Protein AF-A0A7J8KGP2-F1 (afdb_monomer_lite)

Secondary structure (DSSP, 8-state):
------------TTGGGS----PPP--S--TT------TTTHHHHHHHHHHTT-S-B--STTT-PBP--S-PPTTSPPPHHHHHHHHHHHHH-S-EEEES--S-STTGGGHHHHHHHTT--EEEEESS--TTGGGSSEEEES-HHHHHHHHTSPPTT---

InterPro domains:
  IPR003000 Sirtuin family [PF02146] (55-107)
  IPR026590 Sirtuin family, catalytic core domain [PS50305] (1-158)
  IPR026591 Sirtuin, catalytic core small domain superfamily [G3DSA:3.30.1600.10] (47-77)
  IPR029035 DHS-like NAD/FAD-binding domain superfamily [SSF52467] (45-153)
  IPR050134 NAD-dependent sirtuin protein deacylases [PTHR11085] (54-153)

Radius of gyration: 22.45 Å; chains: 1; bounding box: 63×39×51 Å

Foldseek 3Di:
DDPPPPPPPPPPPLCVVVDPDPDPDPDPDPPDDDDPDDPVVVVVVVVVVVVVVPFDADPPPPGRHTDDPPDADPPRDDDVVSVVVLVVVLVVDQEAEAEADLLPDPPVSCSQLVSLVVVRAYAYEYCDDHPCNVSHPHYHHDHCVPRVCVVPPDDPPDDD

Sequence (160 aa):
MAGMGIRRRIRGDLFGQIGFGTAPAWSSSDPLGRPSGTARQGRAWVKAWVKDNILNRCEEAGCGGLLRPHVVWFGENLDPAILELVDRELALCDLCLVVGTSSVVYPAAMFAPQVSAKGVPVAEFNMETTPATSIFRFHFHGPCGITLPEALAPHETETV

Structure (mmCIF, N/CA/C/O backbone):
data_AF-A0A7J8KGP2-F1
#
_entry.id   AF-A0A7J8KGP2-F1
#
loop_
_atom_site.group_PDB
_atom_site.id
_atom_site.type_symbol
_atom_site.label_atom_id
_atom_site.label_alt_id
_atom_site.label_comp_id
_atom_site.label_asym_id
_atom_site.label_entity_id
_atom_site.label_seq_id
_atom_site.pdbx_PDB_ins_code
_atom_site.Cartn_x
_atom_site.Cartn_y
_atom_site.Cartn_z
_atom_site.occupancy
_atom_site.B_iso_or_equiv
_atom_site.auth_seq_id
_atom_site.auth_comp_id
_atom_site.auth_asym_id
_atom_site.auth_atom_id
_atom_site.pdbx_PDB_model_num
ATOM 1 N N . MET A 1 1 ? -27.717 -6.017 18.439 1.00 31.16 1 MET A N 1
ATOM 2 C CA . MET A 1 1 ? -26.520 -5.288 17.977 1.00 31.16 1 MET A CA 1
ATOM 3 C C . MET A 1 1 ? -25.625 -6.292 17.275 1.00 31.16 1 MET A C 1
ATOM 5 O O . MET A 1 1 ? -25.221 -7.253 17.912 1.00 31.16 1 MET A O 1
ATOM 9 N N . ALA A 1 2 ? -25.447 -6.168 15.960 1.00 26.98 2 ALA A N 1
ATOM 10 C CA . ALA A 1 2 ? -24.660 -7.120 15.182 1.00 26.98 2 ALA A CA 1
ATOM 11 C C . ALA A 1 2 ? -23.168 -6.857 15.427 1.00 26.98 2 ALA A C 1
ATOM 13 O O . ALA A 1 2 ? -22.681 -5.767 15.138 1.00 26.98 2 ALA A O 1
ATOM 14 N N . GLY A 1 3 ? -22.468 -7.835 16.004 1.00 26.39 3 GLY A N 1
ATOM 15 C CA . GLY A 1 3 ? -21.018 -7.792 16.151 1.00 26.39 3 GLY A CA 1
ATOM 16 C C . GLY A 1 3 ? -20.369 -7.851 14.774 1.00 26.39 3 GLY A C 1
ATOM 17 O O . GLY A 1 3 ? -20.435 -8.878 14.099 1.00 26.39 3 GLY A O 1
ATOM 18 N N . MET A 1 4 ? -19.767 -6.741 14.349 1.00 29.19 4 MET A N 1
ATOM 19 C CA . MET A 1 4 ? -18.917 -6.684 13.165 1.00 29.19 4 MET A CA 1
ATOM 20 C C . MET A 1 4 ? -17.602 -7.394 13.513 1.00 29.19 4 MET A C 1
ATOM 22 O O . MET A 1 4 ? -16.637 -6.770 13.940 1.00 29.19 4 MET A O 1
ATOM 26 N N . GLY A 1 5 ? -17.600 -8.725 13.436 1.00 26.97 5 GLY A N 1
ATOM 27 C CA . GLY A 1 5 ? -16.395 -9.522 13.627 1.00 26.97 5 GLY A CA 1
ATOM 28 C C . GLY A 1 5 ? -15.416 -9.223 12.499 1.00 26.97 5 GLY A C 1
ATOM 29 O O . GLY A 1 5 ? -15.651 -9.632 11.363 1.00 26.97 5 GLY A O 1
ATOM 30 N N . ILE A 1 6 ? -14.338 -8.503 12.809 1.00 37.41 6 ILE A N 1
ATOM 31 C CA . ILE A 1 6 ? -13.203 -8.311 11.906 1.00 37.41 6 ILE A CA 1
ATOM 32 C C . ILE A 1 6 ? -12.622 -9.703 11.650 1.00 37.41 6 ILE A C 1
ATOM 34 O O . ILE A 1 6 ? -11.967 -10.288 12.515 1.00 37.41 6 ILE A O 1
ATOM 38 N N . ARG A 1 7 ? -12.899 -10.285 10.478 1.00 35.88 7 ARG A N 1
ATOM 39 C CA . ARG A 1 7 ? -12.254 -11.532 10.070 1.00 35.88 7 ARG A CA 1
ATOM 40 C C . ARG A 1 7 ? -10.810 -11.187 9.728 1.00 35.88 7 ARG A C 1
ATOM 42 O O . ARG A 1 7 ? -10.524 -10.752 8.624 1.00 35.88 7 ARG A O 1
ATOM 49 N N . ARG A 1 8 ? -9.892 -11.375 10.681 1.00 40.88 8 ARG A N 1
ATOM 50 C CA . ARG A 1 8 ? -8.449 -11.173 10.477 1.00 40.88 8 ARG A CA 1
ATOM 51 C C . ARG A 1 8 ? -7.930 -12.152 9.417 1.00 40.88 8 ARG A C 1
ATOM 53 O O . ARG A 1 8 ? -7.452 -13.235 9.742 1.00 40.88 8 ARG A O 1
ATOM 60 N N . ARG A 1 9 ? -8.022 -11.792 8.137 1.00 40.31 9 ARG A N 1
ATOM 61 C CA . ARG A 1 9 ? -7.320 -12.481 7.053 1.00 40.31 9 ARG A CA 1
ATOM 62 C C . ARG A 1 9 ? -6.214 -11.575 6.536 1.00 40.31 9 ARG A C 1
ATOM 64 O O . ARG A 1 9 ? -6.336 -10.959 5.488 1.00 40.31 9 ARG A O 1
ATOM 71 N N . ILE A 1 10 ? -5.122 -11.511 7.293 1.00 42.44 10 ILE A N 1
ATOM 72 C CA . ILE A 1 10 ? -3.883 -10.879 6.837 1.00 42.44 10 ILE A CA 1
ATOM 73 C C . ILE A 1 10 ? -3.271 -11.818 5.789 1.00 42.44 10 ILE A C 1
ATOM 75 O O . ILE A 1 10 ? -2.581 -12.774 6.137 1.00 42.44 10 ILE A O 1
ATOM 79 N N . ARG A 1 11 ? -3.575 -11.602 4.504 1.00 45.00 11 ARG A N 1
ATOM 80 C CA . ARG A 1 11 ? -2.827 -12.234 3.408 1.00 45.00 11 ARG A CA 1
ATOM 81 C C . ARG A 1 11 ? -1.503 -11.490 3.251 1.00 45.00 11 ARG A C 1
ATOM 83 O O . ARG A 1 11 ? -1.448 -10.430 2.636 1.00 45.00 11 ARG A O 1
ATOM 90 N N . GLY A 1 12 ? -0.451 -12.009 3.884 1.00 33.72 12 GLY A N 1
ATOM 91 C CA . GLY A 1 12 ? 0.919 -11.479 3.806 1.00 33.72 12 GLY A CA 1
ATOM 92 C C . GLY A 1 12 ? 1.644 -11.803 2.490 1.00 33.72 12 GLY A C 1
ATOM 93 O O . GLY A 1 12 ? 2.823 -11.498 2.335 1.00 33.72 12 GLY A O 1
ATOM 94 N N . ASP A 1 13 ? 0.952 -12.433 1.546 1.00 32.62 13 ASP A N 1
ATOM 95 C CA . ASP A 1 13 ? 1.514 -13.162 0.413 1.00 32.62 13 ASP A CA 1
ATOM 96 C C . ASP A 1 13 ? 1.975 -12.238 -0.734 1.00 32.62 13 ASP A C 1
ATOM 98 O O . ASP A 1 13 ? 2.726 -12.665 -1.607 1.00 32.62 13 ASP A O 1
ATOM 102 N N . LEU A 1 14 ? 1.567 -10.963 -0.731 1.00 37.56 14 LEU A N 1
ATOM 103 C CA . LEU A 1 14 ? 1.883 -10.003 -1.800 1.00 37.56 14 LEU A CA 1
ATOM 104 C C . LEU A 1 14 ? 3.175 -9.205 -1.577 1.00 37.56 14 LEU A C 1
ATOM 106 O O . LEU A 1 14 ? 3.771 -8.727 -2.539 1.00 37.56 14 LEU A O 1
ATOM 110 N N . PHE A 1 15 ? 3.654 -9.079 -0.336 1.00 31.80 15 PHE A N 1
ATOM 111 C CA . PHE A 1 15 ? 4.878 -8.314 -0.054 1.00 31.80 15 PHE A CA 1
ATOM 112 C C . PHE A 1 15 ? 6.168 -9.117 -0.273 1.00 31.80 15 PHE A C 1
ATOM 114 O O . PHE A 1 15 ? 7.238 -8.527 -0.395 1.00 31.80 15 PHE A O 1
ATOM 121 N N . GLY A 1 16 ? 6.080 -10.446 -0.411 1.00 27.64 16 GLY A N 1
ATOM 122 C CA . GLY A 1 16 ? 7.226 -11.313 -0.711 1.00 27.64 16 GLY A CA 1
ATOM 123 C C . GLY A 1 16 ? 7.777 -11.189 -2.139 1.00 27.64 16 GLY A C 1
ATOM 124 O O . GLY A 1 16 ? 8.842 -11.729 -2.422 1.00 27.64 16 GLY A O 1
ATOM 125 N N . GLN A 1 17 ? 7.083 -10.479 -3.036 1.00 30.67 17 GLN A N 1
ATOM 126 C CA . GLN A 1 17 ? 7.533 -10.233 -4.415 1.00 30.67 17 GLN A CA 1
ATOM 127 C C . GLN A 1 17 ? 8.158 -8.845 -4.615 1.00 30.67 17 GLN A C 1
ATOM 129 O O . GLN A 1 17 ? 8.704 -8.556 -5.678 1.00 30.67 17 GLN A O 1
ATOM 134 N N . ILE A 1 18 ? 8.141 -8.001 -3.580 1.00 36.12 18 ILE A N 1
ATOM 135 C CA . ILE A 1 18 ? 8.797 -6.695 -3.573 1.00 36.12 18 ILE A CA 1
ATOM 136 C C . ILE A 1 18 ? 10.053 -6.862 -2.725 1.00 36.12 18 ILE A C 1
ATOM 138 O O . ILE A 1 18 ? 10.038 -6.681 -1.510 1.00 36.12 18 ILE A O 1
ATOM 142 N N . GLY A 1 19 ? 11.131 -7.318 -3.359 1.00 28.25 19 GLY A N 1
ATOM 143 C CA . GLY A 1 19 ? 12.407 -7.545 -2.694 1.00 28.25 19 GLY A CA 1
ATOM 144 C C . GLY A 1 19 ? 12.938 -6.259 -2.062 1.00 28.25 19 GLY A C 1
ATOM 145 O O . GLY A 1 19 ? 13.643 -5.493 -2.713 1.00 28.25 19 GLY A O 1
ATOM 146 N N . PHE A 1 20 ? 12.658 -6.041 -0.777 1.00 31.39 20 PHE A N 1
ATOM 147 C CA . PHE A 1 20 ? 13.450 -5.152 0.063 1.00 31.39 20 PHE A CA 1
ATOM 148 C C . PHE A 1 20 ? 14.781 -5.851 0.343 1.00 31.39 20 PHE A C 1
ATOM 150 O O . PHE A 1 20 ? 15.016 -6.409 1.413 1.00 31.39 20 PHE A O 1
ATOM 157 N N . GLY A 1 21 ? 15.658 -5.850 -0.662 1.00 27.56 21 GLY A N 1
ATOM 158 C CA . GLY A 1 21 ? 17.077 -6.042 -0.422 1.00 27.56 21 GLY A CA 1
ATOM 159 C C . GLY A 1 21 ? 17.520 -4.959 0.553 1.00 27.56 21 GLY A C 1
ATOM 160 O O . GLY A 1 21 ? 17.238 -3.779 0.342 1.00 27.56 21 GLY A O 1
ATOM 161 N N . THR A 1 22 ? 18.166 -5.358 1.644 1.00 29.27 22 THR A N 1
ATOM 162 C CA . THR A 1 22 ? 18.811 -4.433 2.573 1.00 29.27 22 THR A CA 1
ATOM 163 C C . THR A 1 22 ? 19.701 -3.492 1.770 1.00 29.27 22 THR A C 1
ATOM 165 O O . THR A 1 22 ? 20.709 -3.922 1.203 1.00 29.27 22 THR A O 1
ATOM 168 N N . ALA A 1 23 ? 19.318 -2.218 1.687 1.00 32.47 23 ALA A N 1
ATOM 169 C CA . ALA A 1 23 ? 20.209 -1.193 1.180 1.00 32.47 23 ALA A CA 1
ATOM 170 C C . ALA A 1 23 ? 21.471 -1.221 2.059 1.00 32.47 23 ALA A C 1
ATOM 172 O O . ALA A 1 23 ? 21.339 -1.204 3.288 1.00 32.47 23 ALA A O 1
ATOM 173 N N . PRO A 1 24 ? 22.683 -1.303 1.487 1.00 33.84 24 PRO A N 1
ATOM 174 C CA . PRO A 1 24 ? 23.884 -1.149 2.286 1.00 33.84 24 PRO A CA 1
ATOM 175 C C . PRO A 1 24 ? 23.824 0.218 2.973 1.00 33.84 24 PRO A C 1
ATOM 177 O O . PRO A 1 24 ? 23.400 1.211 2.376 1.00 33.84 24 PRO A O 1
ATOM 180 N N . ALA A 1 25 ? 24.189 0.240 4.254 1.00 29.36 25 ALA A N 1
ATOM 181 C CA . ALA A 1 25 ? 24.207 1.442 5.067 1.00 29.36 25 ALA A CA 1
ATOM 182 C C . ALA A 1 25 ? 24.967 2.558 4.334 1.00 29.36 25 ALA A C 1
ATOM 184 O O . ALA A 1 25 ? 26.145 2.405 4.004 1.00 29.36 25 ALA A O 1
ATOM 185 N N . TRP A 1 26 ? 24.294 3.681 4.077 1.00 31.86 26 TRP A N 1
ATOM 186 C CA . TRP A 1 26 ? 24.954 4.895 3.613 1.00 31.86 26 TRP A CA 1
ATOM 187 C C . TRP A 1 26 ? 25.802 5.428 4.769 1.00 31.86 26 TRP A C 1
ATOM 189 O O . TRP A 1 26 ? 25.314 6.124 5.656 1.00 31.86 26 TRP A O 1
ATOM 199 N N . SER A 1 27 ? 27.075 5.033 4.785 1.00 35.47 27 SER A N 1
ATOM 200 C CA . SER A 1 27 ? 28.101 5.634 5.630 1.00 35.47 27 SER A CA 1
ATOM 201 C C . SER A 1 27 ? 28.165 7.131 5.326 1.00 35.47 27 SER A C 1
ATOM 203 O O . SER A 1 27 ? 28.380 7.522 4.182 1.00 35.47 27 SER A O 1
ATOM 205 N N . SER A 1 28 ? 27.975 7.972 6.343 1.00 38.47 28 SER A N 1
ATOM 206 C CA . SER A 1 28 ? 27.979 9.440 6.243 1.00 38.47 28 SER A CA 1
ATOM 207 C C . SER A 1 28 ? 29.360 10.051 5.969 1.00 38.47 28 SER A C 1
ATOM 209 O O . SER A 1 28 ? 29.498 11.272 5.914 1.00 38.47 28 SER A O 1
ATOM 211 N N . SER A 1 29 ? 30.389 9.230 5.776 1.00 35.06 29 SER A N 1
ATOM 212 C CA . SER A 1 29 ? 31.705 9.661 5.322 1.00 35.06 29 SER A CA 1
ATOM 213 C C . SER A 1 29 ? 31.833 9.452 3.814 1.00 35.06 29 SER A C 1
ATOM 215 O O . SER A 1 29 ? 32.011 8.330 3.349 1.00 35.06 29 SER A O 1
ATOM 217 N N . ASP A 1 30 ? 31.753 10.547 3.054 1.00 44.19 30 ASP A N 1
ATOM 218 C CA . ASP A 1 30 ? 32.182 10.618 1.653 1.00 44.19 30 ASP A CA 1
ATOM 219 C C . ASP A 1 30 ? 33.703 10.362 1.598 1.00 44.19 30 ASP A C 1
ATOM 221 O O . ASP A 1 30 ? 34.475 11.241 1.998 1.00 44.19 30 ASP A O 1
ATOM 225 N N . PRO A 1 31 ? 34.184 9.179 1.165 1.00 41.09 31 PRO A N 1
ATOM 226 C CA . PRO A 1 31 ? 35.608 8.863 1.216 1.00 41.09 31 PRO A CA 1
ATOM 227 C C . PRO A 1 31 ? 36.376 9.462 0.029 1.00 41.09 31 PRO A C 1
ATOM 229 O O . PRO A 1 31 ? 37.582 9.249 -0.075 1.00 41.09 31 PRO A O 1
ATOM 232 N N . LEU A 1 32 ? 35.701 10.150 -0.905 1.00 50.09 32 LEU A N 1
ATOM 233 C CA . LEU A 1 32 ? 36.224 10.353 -2.260 1.00 50.09 32 LEU A CA 1
ATOM 234 C C . LEU A 1 32 ? 36.270 11.808 -2.736 1.00 50.09 32 LEU A C 1
ATOM 236 O O . LEU A 1 32 ? 36.536 12.040 -3.913 1.00 50.09 32 LEU A O 1
ATOM 240 N N . GLY A 1 33 ? 36.105 12.787 -1.840 1.00 42.19 33 GLY A N 1
ATOM 241 C CA . GLY A 1 33 ? 36.505 14.174 -2.103 1.00 42.19 33 GLY A CA 1
ATOM 242 C C . GLY A 1 33 ? 35.891 14.750 -3.381 1.00 42.19 33 GLY A C 1
ATOM 243 O O . GLY A 1 33 ? 36.588 15.022 -4.358 1.00 42.19 33 GLY A O 1
ATOM 244 N N . ARG A 1 34 ? 34.570 14.938 -3.381 1.00 46.47 34 ARG A N 1
ATOM 245 C CA . ARG A 1 34 ? 33.834 15.562 -4.486 1.00 46.47 34 ARG A CA 1
ATOM 246 C C . ARG A 1 34 ? 34.428 16.941 -4.840 1.00 46.47 34 ARG A C 1
ATOM 248 O O . ARG A 1 34 ? 34.363 17.849 -4.011 1.00 46.47 34 ARG A O 1
ATOM 255 N N . PRO A 1 35 ? 34.941 17.173 -6.063 1.00 44.00 35 PRO A N 1
ATOM 256 C CA . PRO A 1 35 ? 35.376 18.501 -6.455 1.00 44.00 35 PRO A CA 1
ATOM 257 C C . PRO A 1 35 ? 34.179 19.335 -6.910 1.00 44.00 35 PRO A C 1
ATOM 259 O O . PRO A 1 35 ? 33.334 18.902 -7.696 1.00 44.00 35 PRO A O 1
ATOM 262 N N . SER A 1 36 ? 34.132 20.571 -6.432 1.00 48.19 36 SER A N 1
ATOM 263 C CA . SER A 1 36 ? 33.227 21.622 -6.888 1.00 48.19 36 SER A CA 1
ATOM 264 C C . SER A 1 36 ? 33.597 22.045 -8.317 1.00 48.19 36 SER A C 1
ATOM 266 O O . SER A 1 36 ? 34.497 22.861 -8.509 1.00 48.19 36 SER A O 1
ATOM 268 N N . GLY A 1 37 ? 32.944 21.473 -9.333 1.00 42.62 37 GLY A N 1
ATOM 269 C CA . GLY A 1 37 ? 33.299 21.718 -10.732 1.00 42.62 37 GLY A CA 1
ATOM 270 C C . GLY A 1 37 ? 32.175 21.462 -11.750 1.00 42.62 37 GLY A C 1
ATOM 271 O O . GLY A 1 37 ? 31.257 20.680 -11.518 1.00 42.62 37 GLY A O 1
ATOM 272 N N . THR A 1 38 ? 32.223 22.196 -12.869 1.00 46.09 38 THR A N 1
ATOM 273 C CA . THR A 1 38 ? 31.143 22.365 -13.866 1.00 46.09 38 THR A CA 1
ATOM 274 C C . THR A 1 38 ? 30.804 21.099 -14.676 1.00 46.09 38 THR A C 1
ATOM 276 O O . THR A 1 38 ? 31.622 20.197 -14.839 1.00 46.09 38 THR A O 1
ATOM 279 N N . ALA A 1 39 ? 29.601 21.059 -15.273 1.00 47.72 39 ALA A N 1
ATOM 280 C CA . ALA A 1 39 ? 28.980 19.911 -15.966 1.00 47.72 39 ALA A CA 1
ATOM 281 C C . ALA A 1 39 ? 29.839 19.171 -17.023 1.00 47.72 39 ALA A C 1
ATOM 283 O O . ALA A 1 39 ? 29.547 18.028 -17.376 1.00 47.72 39 ALA A O 1
ATOM 284 N N . ARG A 1 40 ? 30.927 19.776 -17.522 1.00 40.78 40 ARG A N 1
ATOM 285 C CA . ARG A 1 40 ? 31.888 19.120 -18.427 1.00 40.78 40 ARG A CA 1
ATOM 286 C C . ARG A 1 40 ? 32.719 18.039 -17.715 1.00 40.78 40 ARG A C 1
ATOM 288 O O . ARG A 1 40 ? 33.110 17.067 -18.358 1.00 40.78 40 ARG A O 1
ATOM 295 N N . GLN A 1 41 ? 32.921 18.167 -16.401 1.00 47.44 41 GLN A N 1
ATOM 296 C CA . GLN A 1 41 ? 33.598 17.180 -15.554 1.00 47.44 41 GLN A CA 1
ATOM 297 C C . GLN A 1 41 ? 32.708 15.964 -15.253 1.00 47.44 41 GLN A C 1
ATOM 299 O O . GLN A 1 41 ? 33.219 14.852 -15.227 1.00 47.44 41 GLN A O 1
ATOM 304 N N . GLY A 1 42 ? 31.378 16.104 -15.198 1.00 49.03 42 GLY A N 1
ATOM 305 C CA . GLY A 1 42 ? 30.473 14.972 -14.937 1.00 49.03 42 GLY A CA 1
ATOM 306 C C . GLY A 1 42 ? 30.661 13.774 -15.885 1.00 49.03 42 GLY A C 1
ATOM 307 O O . GLY A 1 42 ? 30.648 12.630 -15.445 1.00 49.03 42 GLY A O 1
ATOM 308 N N . ARG A 1 43 ? 30.942 14.009 -17.177 1.00 51.53 43 ARG A N 1
ATOM 309 C CA . ARG A 1 43 ? 31.144 12.924 -18.164 1.00 51.53 43 ARG A CA 1
ATOM 310 C C . ARG A 1 43 ? 32.465 12.168 -18.009 1.00 51.53 43 ARG A C 1
ATOM 312 O O . ARG A 1 43 ? 32.512 10.978 -18.309 1.00 51.53 43 ARG A O 1
ATOM 319 N N . ALA A 1 44 ? 33.531 12.837 -17.578 1.00 51.97 44 ALA A N 1
ATOM 320 C CA . ALA A 1 44 ? 34.819 12.186 -17.340 1.00 51.97 44 ALA A CA 1
ATOM 321 C C . ALA A 1 44 ? 34.787 11.358 -16.047 1.00 51.97 44 ALA A C 1
ATOM 323 O O . ALA A 1 44 ? 35.327 10.258 -16.012 1.00 51.97 44 ALA A O 1
ATOM 324 N N . TRP A 1 45 ? 34.075 11.850 -15.031 1.00 45.19 45 TRP A N 1
ATOM 325 C CA . TRP A 1 45 ? 33.891 11.172 -13.750 1.00 45.19 45 TRP A CA 1
ATOM 326 C C . TRP A 1 45 ? 32.996 9.935 -13.866 1.00 45.19 45 TRP A C 1
ATOM 328 O O . TRP A 1 45 ? 33.367 8.880 -13.366 1.00 45.19 45 TRP A O 1
ATOM 338 N N . VAL A 1 46 ? 31.891 10.009 -14.620 1.00 57.34 46 VAL A N 1
ATOM 339 C CA . VAL A 1 46 ? 31.075 8.823 -14.950 1.00 57.34 46 VAL A CA 1
ATOM 340 C C . VAL A 1 46 ? 31.914 7.773 -15.683 1.00 57.34 46 VAL A C 1
ATOM 342 O O . VAL A 1 46 ? 31.858 6.597 -15.345 1.00 57.34 46 VAL A O 1
ATOM 345 N N . LYS A 1 47 ? 32.748 8.182 -16.649 1.00 55.16 47 LYS A N 1
ATOM 346 C CA . LYS A 1 47 ? 33.645 7.251 -17.353 1.00 55.16 47 LYS A CA 1
ATOM 347 C C . LYS A 1 47 ? 34.711 6.635 -16.442 1.00 55.16 47 LYS A C 1
ATOM 349 O O . LYS A 1 47 ? 35.047 5.476 -16.650 1.00 55.16 47 LYS A O 1
ATOM 354 N N . ALA A 1 48 ? 35.236 7.384 -15.472 1.00 53.62 48 ALA A N 1
ATOM 355 C CA . ALA A 1 48 ? 36.195 6.871 -14.495 1.00 53.62 48 ALA A CA 1
ATOM 356 C C . ALA A 1 48 ? 35.537 5.863 -13.536 1.00 53.62 48 ALA A C 1
ATOM 358 O O . ALA A 1 48 ? 36.058 4.771 -13.369 1.00 53.62 48 ALA A O 1
ATOM 359 N N . TRP A 1 49 ? 34.335 6.160 -13.032 1.00 52.28 49 TRP A N 1
ATOM 360 C CA . TRP A 1 49 ? 33.569 5.264 -12.154 1.00 52.28 49 TRP A CA 1
ATOM 361 C C . TRP A 1 49 ? 33.157 3.949 -12.844 1.00 52.28 49 TRP A C 1
ATOM 363 O O . TRP A 1 49 ? 33.152 2.884 -12.237 1.00 52.28 49 TRP A O 1
ATOM 373 N N . VAL A 1 50 ? 32.878 4.001 -14.152 1.00 58.78 50 VAL A N 1
ATOM 374 C CA . VAL A 1 50 ? 32.614 2.815 -14.990 1.00 58.78 50 VAL A CA 1
ATOM 375 C C . VAL A 1 50 ? 33.873 1.958 -15.202 1.00 58.78 50 VAL A C 1
ATOM 377 O O . VAL A 1 50 ? 33.757 0.757 -15.448 1.00 58.78 50 VAL A O 1
ATOM 380 N N . LYS A 1 51 ? 35.071 2.554 -15.135 1.00 53.31 51 LYS A N 1
ATOM 381 C CA . LYS A 1 51 ? 36.344 1.893 -15.461 1.00 53.31 51 LYS A CA 1
ATOM 382 C C . LYS A 1 51 ? 36.840 0.963 -14.349 1.00 53.31 51 LYS A C 1
ATOM 384 O O . LYS A 1 51 ? 37.542 0.006 -14.655 1.00 53.31 51 LYS A O 1
ATOM 389 N N . ASP A 1 52 ? 36.410 1.186 -13.111 1.00 59.75 52 ASP A N 1
ATOM 390 C CA . ASP A 1 52 ? 36.845 0.415 -11.939 1.00 59.75 52 ASP A CA 1
ATOM 391 C C . ASP A 1 52 ? 36.030 -0.878 -11.711 1.00 59.75 52 ASP A C 1
ATOM 393 O O . ASP A 1 52 ? 36.058 -1.457 -10.630 1.00 59.75 52 ASP A O 1
ATOM 397 N N . ASN A 1 53 ? 35.308 -1.369 -12.730 1.00 54.53 53 ASN A N 1
ATOM 398 C CA . ASN A 1 53 ? 34.566 -2.642 -12.699 1.00 54.53 53 ASN A CA 1
ATOM 399 C C . ASN A 1 53 ? 33.477 -2.760 -11.604 1.00 54.53 53 ASN A C 1
ATOM 401 O O . ASN A 1 53 ? 33.029 -3.858 -11.293 1.00 54.53 53 ASN A O 1
ATOM 405 N N . ILE A 1 54 ? 32.989 -1.635 -11.072 1.00 65.00 54 ILE A N 1
ATOM 406 C CA . ILE A 1 54 ? 31.953 -1.580 -10.018 1.00 65.00 54 ILE A CA 1
ATOM 407 C C . ILE A 1 54 ? 30.551 -1.936 -10.564 1.00 65.00 54 ILE A C 1
ATOM 409 O O . ILE A 1 54 ? 29.615 -2.193 -9.811 1.00 65.00 54 ILE A O 1
ATOM 413 N N . LEU A 1 55 ? 30.378 -1.952 -11.889 1.00 72.94 55 LEU A N 1
ATOM 414 C CA . LEU A 1 55 ? 29.102 -2.275 -12.518 1.00 72.94 55 LEU A CA 1
ATOM 415 C C . LEU A 1 55 ? 28.948 -3.781 -12.728 1.00 72.94 55 LEU A C 1
ATOM 417 O O . LEU A 1 55 ? 29.652 -4.377 -13.545 1.00 72.94 55 LEU A O 1
ATOM 421 N N . ASN A 1 56 ? 27.959 -4.357 -12.048 1.00 81.38 56 ASN A N 1
ATOM 422 C CA . ASN A 1 56 ? 27.575 -5.753 -12.208 1.00 81.38 56 ASN A CA 1
ATOM 423 C C . ASN A 1 56 ? 27.144 -6.031 -13.658 1.00 81.38 56 ASN A C 1
ATOM 425 O O . ASN A 1 56 ? 26.337 -5.296 -14.239 1.00 81.38 56 ASN A O 1
ATOM 429 N N . ARG A 1 57 ? 27.681 -7.105 -14.242 1.00 85.19 57 ARG A N 1
ATOM 430 C CA . ARG A 1 57 ? 27.387 -7.546 -15.611 1.00 85.19 57 ARG A CA 1
ATOM 431 C C . ARG A 1 57 ? 26.746 -8.923 -15.608 1.00 85.19 57 ARG A C 1
ATOM 433 O O . ARG A 1 57 ? 26.935 -9.695 -14.677 1.00 85.19 57 ARG A O 1
ATOM 440 N N . CYS A 1 58 ? 25.995 -9.215 -16.660 1.00 84.69 58 CYS A N 1
ATOM 441 C CA . CYS A 1 58 ? 25.431 -10.534 -16.886 1.00 84.69 58 CYS A CA 1
ATOM 442 C C . CYS A 1 58 ? 26.554 -11.552 -17.132 1.00 84.69 58 CYS A C 1
ATOM 444 O O . CYS A 1 58 ? 27.397 -11.344 -18.009 1.00 84.69 58 CYS A O 1
ATOM 446 N N . GLU A 1 59 ? 26.544 -12.637 -16.358 1.00 87.38 59 GLU A N 1
ATOM 447 C CA . GLU A 1 59 ? 27.520 -13.731 -16.436 1.00 87.38 59 GLU A CA 1
ATOM 448 C C . GLU A 1 59 ? 27.214 -14.723 -17.571 1.00 87.38 59 GLU A C 1
ATOM 450 O O . GLU A 1 59 ? 28.050 -15.568 -17.892 1.00 87.38 59 GLU A O 1
ATOM 455 N N . GLU A 1 60 ? 26.043 -14.621 -18.213 1.00 89.69 60 GLU A N 1
ATOM 456 C CA . GLU A 1 60 ? 25.699 -15.482 -19.343 1.00 89.69 60 GLU A CA 1
ATOM 457 C C . GLU A 1 60 ? 26.636 -15.240 -20.531 1.00 89.69 60 GLU A C 1
ATOM 459 O O . GLU A 1 60 ? 26.851 -14.107 -20.986 1.00 89.69 60 GLU A O 1
ATOM 464 N N . ALA A 1 61 ? 27.190 -16.340 -21.048 1.00 88.38 61 ALA A N 1
ATOM 465 C CA . ALA A 1 61 ? 28.145 -16.324 -22.142 1.00 88.38 61 ALA A CA 1
ATOM 466 C C . ALA A 1 61 ? 27.552 -15.622 -23.374 1.00 88.38 61 ALA A C 1
ATOM 468 O O . ALA A 1 61 ? 26.553 -16.056 -23.940 1.00 88.38 61 ALA A O 1
ATOM 469 N N . GLY A 1 62 ? 28.195 -14.532 -23.799 1.00 87.56 62 GLY A N 1
ATOM 470 C CA . GLY A 1 62 ? 27.783 -13.751 -24.967 1.00 87.56 62 GLY A CA 1
ATOM 471 C C . GLY A 1 62 ? 26.811 -12.600 -24.687 1.00 87.56 62 GLY A C 1
ATOM 472 O O . GLY A 1 62 ? 26.555 -11.823 -25.602 1.00 87.56 62 GLY A O 1
ATOM 473 N N . CYS A 1 63 ? 26.318 -12.426 -23.454 1.00 88.44 63 CYS A N 1
ATOM 474 C CA . CYS A 1 63 ? 25.471 -11.283 -23.095 1.00 88.44 63 CYS A CA 1
ATOM 475 C C . CYS A 1 63 ? 26.310 -10.047 -22.721 1.00 88.44 63 CYS A C 1
ATOM 477 O O . CYS A 1 63 ? 26.258 -9.025 -23.403 1.00 88.44 63 CYS A O 1
ATOM 479 N N . GLY A 1 64 ? 27.082 -10.118 -21.624 1.00 82.81 64 GLY A N 1
ATOM 480 C CA . GLY A 1 64 ? 27.930 -9.014 -21.132 1.00 82.81 64 GLY A CA 1
ATOM 481 C C . GLY A 1 64 ? 27.187 -7.716 -20.759 1.00 82.81 64 GLY A C 1
ATOM 482 O O . GLY A 1 64 ? 27.826 -6.691 -20.480 1.00 82.81 64 GLY A O 1
ATOM 483 N N . GLY A 1 65 ? 25.848 -7.749 -20.763 1.00 85.69 65 GLY A N 1
ATOM 484 C CA . GLY A 1 65 ? 24.972 -6.618 -20.472 1.00 85.69 65 GLY A CA 1
ATOM 485 C C . GLY A 1 65 ? 25.101 -6.125 -19.032 1.00 85.69 65 GLY A C 1
ATOM 486 O O . GLY A 1 65 ? 25.557 -6.851 -18.153 1.00 85.69 65 GLY A O 1
ATOM 487 N N . LEU A 1 66 ? 24.708 -4.875 -18.787 1.00 88.00 66 LEU A N 1
ATOM 488 C CA . LEU A 1 66 ? 24.690 -4.297 -17.442 1.00 88.00 66 LEU A CA 1
ATOM 489 C C . LEU A 1 66 ? 23.468 -4.798 -16.672 1.00 88.00 66 LEU A C 1
ATOM 491 O O . LEU A 1 66 ? 22.346 -4.716 -17.170 1.00 88.00 66 LEU A O 1
ATOM 495 N N . LEU A 1 67 ? 23.685 -5.278 -15.449 1.00 86.25 67 LEU A N 1
ATOM 496 C CA . LEU A 1 67 ? 22.594 -5.651 -14.561 1.00 86.25 67 LEU A CA 1
ATOM 497 C C . LEU A 1 67 ? 21.981 -4.391 -13.951 1.00 86.25 67 LEU A C 1
ATOM 499 O O . LEU A 1 67 ? 22.685 -3.515 -13.445 1.00 86.25 67 LEU A O 1
ATOM 503 N N . ARG A 1 68 ? 20.651 -4.321 -13.982 1.00 87.12 68 ARG A N 1
ATOM 504 C CA . ARG A 1 68 ? 19.868 -3.334 -13.236 1.00 87.12 68 ARG A CA 1
ATOM 505 C C . ARG A 1 68 ? 19.135 -4.032 -12.092 1.00 87.12 68 ARG A C 1
ATOM 507 O O . ARG A 1 68 ? 18.695 -5.168 -12.277 1.00 87.12 68 ARG A O 1
ATOM 514 N N . PRO A 1 69 ? 18.956 -3.375 -10.937 1.00 86.69 69 PRO A N 1
ATOM 515 C CA . PRO A 1 69 ? 18.057 -3.878 -9.913 1.00 86.69 69 PRO A CA 1
ATOM 516 C C . PRO A 1 69 ? 16.643 -4.040 -10.478 1.00 86.69 69 PRO A C 1
ATOM 518 O O . PRO A 1 69 ? 16.191 -3.230 -11.294 1.00 86.69 69 PRO A O 1
ATOM 521 N N . HIS A 1 70 ? 15.944 -5.075 -10.020 1.00 88.44 70 HIS A N 1
ATOM 522 C CA . HIS A 1 70 ? 14.550 -5.319 -10.375 1.00 88.44 70 HIS A CA 1
ATOM 523 C C . HIS A 1 70 ? 13.626 -4.413 -9.548 1.00 88.44 70 HIS A C 1
ATOM 525 O O . HIS A 1 70 ? 12.920 -4.854 -8.645 1.00 88.44 70 HIS A O 1
ATOM 531 N N . VAL A 1 71 ? 13.711 -3.111 -9.824 1.00 90.31 71 VAL A N 1
ATOM 532 C CA . VAL A 1 71 ? 12.902 -2.050 -9.219 1.00 90.31 71 VAL A CA 1
ATOM 533 C C . VAL A 1 71 ? 12.331 -1.165 -10.321 1.00 90.31 71 VAL A C 1
ATOM 535 O O . VAL A 1 71 ? 12.928 -1.039 -11.395 1.00 90.31 71 VAL A O 1
ATOM 538 N N . VAL A 1 72 ? 11.194 -0.540 -10.028 1.00 89.25 72 VAL A N 1
ATOM 539 C CA . VAL A 1 72 ? 10.553 0.440 -10.907 1.00 89.25 72 VAL A CA 1
ATOM 540 C C . VAL A 1 72 ? 11.116 1.820 -10.587 1.00 89.25 72 VAL A C 1
ATOM 542 O O . VAL A 1 72 ? 11.074 2.264 -9.437 1.00 89.25 72 VAL A O 1
ATOM 545 N N . TRP A 1 73 ? 11.668 2.497 -11.588 1.00 91.12 73 TRP A N 1
ATOM 546 C CA . TRP A 1 73 ? 12.109 3.884 -11.459 1.00 91.12 73 TRP A CA 1
ATOM 547 C C . TRP A 1 73 ? 10.992 4.869 -11.798 1.00 91.12 73 TR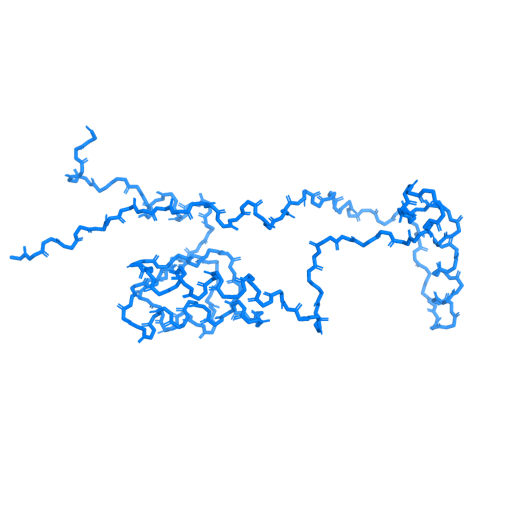P A C 1
ATOM 549 O O . TRP A 1 73 ? 10.008 4.538 -12.456 1.00 91.12 73 TRP A O 1
ATOM 559 N N . PHE A 1 74 ? 11.150 6.120 -11.366 1.00 88.62 74 PHE A N 1
ATOM 560 C CA . PHE A 1 74 ? 10.223 7.178 -11.755 1.00 88.62 74 PHE A CA 1
ATOM 561 C C . PHE A 1 74 ? 10.162 7.317 -13.279 1.00 88.62 74 PHE A C 1
ATOM 563 O O . PHE A 1 74 ? 11.191 7.440 -13.943 1.00 88.62 74 PHE A O 1
ATOM 570 N N . GLY A 1 75 ? 8.941 7.321 -13.814 1.00 89.44 75 GLY A N 1
ATOM 571 C CA . GLY A 1 75 ? 8.682 7.377 -15.253 1.00 89.44 75 GLY A CA 1
ATOM 572 C C . GLY A 1 75 ? 8.649 6.012 -15.945 1.00 89.44 75 GLY A C 1
ATOM 573 O O . GLY A 1 75 ? 8.279 5.956 -17.115 1.00 89.44 75 GLY A O 1
ATOM 574 N N . GLU A 1 76 ? 8.986 4.922 -15.252 1.00 90.00 76 GLU A N 1
ATOM 575 C CA . GLU A 1 76 ? 8.727 3.573 -15.752 1.00 90.00 76 GLU A CA 1
ATOM 576 C C . GLU A 1 76 ? 7.294 3.138 -15.434 1.00 90.00 76 GLU A C 1
ATOM 578 O O . GLU A 1 76 ? 6.710 3.514 -14.415 1.00 90.00 76 GLU A O 1
ATOM 583 N N . ASN A 1 77 ? 6.732 2.316 -16.316 1.00 89.62 77 ASN A N 1
ATOM 584 C CA . ASN A 1 77 ? 5.434 1.706 -16.077 1.00 89.62 77 ASN A CA 1
ATOM 585 C C . ASN A 1 77 ? 5.569 0.573 -15.060 1.00 89.62 77 ASN A C 1
ATOM 587 O O . ASN A 1 77 ? 6.520 -0.209 -15.104 1.00 89.62 77 ASN A O 1
ATOM 591 N N . LEU A 1 78 ? 4.577 0.462 -14.177 1.00 90.06 78 LEU A N 1
ATOM 592 C CA . LEU A 1 78 ? 4.412 -0.730 -13.355 1.00 90.06 78 LEU A CA 1
ATOM 593 C C . LEU A 1 78 ? 3.948 -1.895 -14.233 1.00 90.06 78 LEU A C 1
ATOM 595 O O . LEU A 1 78 ? 3.278 -1.693 -15.248 1.00 90.06 78 LEU A O 1
ATOM 599 N N . ASP A 1 79 ? 4.289 -3.110 -13.813 1.00 91.25 79 ASP A N 1
ATOM 600 C CA . ASP A 1 79 ? 3.831 -4.334 -14.459 1.00 91.25 79 ASP A CA 1
ATOM 601 C C . ASP A 1 79 ? 2.287 -4.416 -14.415 1.00 91.25 79 ASP A C 1
ATOM 603 O O . ASP A 1 79 ? 1.710 -4.447 -13.319 1.00 91.25 79 ASP A O 1
ATOM 607 N N . PRO A 1 80 ? 1.601 -4.459 -15.574 1.00 90.88 80 PRO A N 1
ATOM 608 C CA . PRO A 1 80 ? 0.146 -4.562 -15.632 1.00 90.88 80 PRO A CA 1
ATOM 609 C C . PRO A 1 80 ? -0.409 -5.789 -14.901 1.00 90.88 80 PRO A C 1
ATOM 611 O O . PRO A 1 80 ? -1.448 -5.688 -14.254 1.00 90.88 80 PRO A O 1
ATOM 614 N N . ALA A 1 81 ? 0.295 -6.925 -14.934 1.00 92.06 81 ALA A N 1
ATOM 615 C CA . ALA A 1 81 ? -0.156 -8.142 -14.265 1.00 92.06 81 ALA A CA 1
ATOM 616 C C . ALA A 1 81 ? -0.160 -7.979 -12.736 1.00 92.06 81 ALA A C 1
ATOM 618 O O . ALA A 1 81 ? -1.044 -8.499 -12.051 1.00 92.06 81 ALA A O 1
ATOM 619 N N . ILE A 1 82 ? 0.798 -7.216 -12.196 1.00 90.38 82 ILE A N 1
ATOM 620 C CA . ILE A 1 82 ? 0.839 -6.869 -10.771 1.00 90.38 82 ILE A CA 1
ATOM 621 C C . ILE A 1 82 ? -0.304 -5.918 -10.416 1.00 90.38 82 ILE A C 1
ATOM 623 O O . ILE A 1 82 ? -0.953 -6.108 -9.390 1.00 90.38 82 ILE A O 1
ATOM 627 N N . LEU A 1 83 ? -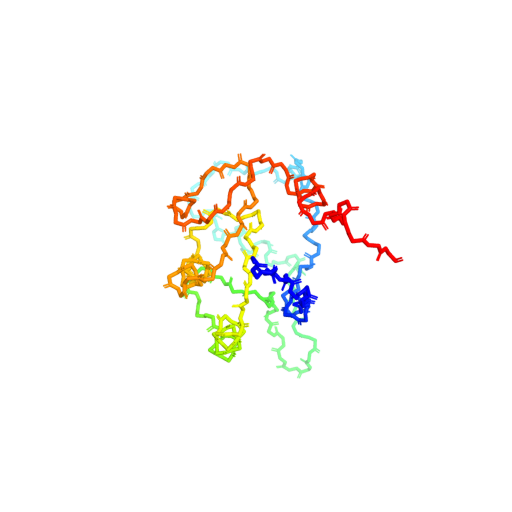0.598 -4.931 -11.265 1.00 91.25 83 LEU A N 1
ATOM 628 C CA . LEU A 1 83 ? -1.727 -4.024 -11.036 1.00 91.25 83 LEU A CA 1
ATOM 629 C C . LEU A 1 83 ? -3.069 -4.773 -11.028 1.00 91.25 83 LEU A C 1
ATOM 631 O O . LEU A 1 83 ? -3.873 -4.565 -10.123 1.00 91.25 83 LEU A O 1
ATOM 635 N N . GLU A 1 84 ? -3.277 -5.719 -11.946 1.00 92.25 84 GLU A N 1
ATOM 636 C CA . GLU A 1 84 ? -4.477 -6.570 -11.964 1.00 92.25 84 GLU A CA 1
ATOM 637 C C . GLU A 1 84 ? -4.602 -7.466 -10.719 1.00 92.25 84 GLU A C 1
ATOM 639 O O . GLU A 1 84 ? -5.705 -7.756 -10.246 1.00 92.25 84 GLU A O 1
ATOM 644 N N . LEU A 1 85 ? -3.479 -7.948 -10.179 1.00 92.75 85 LEU A N 1
ATOM 645 C CA . LEU A 1 85 ? -3.462 -8.685 -8.913 1.00 92.75 85 LEU A CA 1
ATOM 646 C C . LEU A 1 85 ? -3.874 -7.787 -7.745 1.00 92.75 85 LEU A C 1
ATOM 648 O O . LEU A 1 85 ? -4.718 -8.185 -6.942 1.00 92.75 85 LEU A O 1
ATOM 652 N N . VAL A 1 86 ? -3.325 -6.573 -7.683 1.00 91.94 86 VAL A N 1
ATOM 653 C CA . VAL A 1 86 ? -3.674 -5.587 -6.657 1.00 91.94 86 VAL A CA 1
ATOM 654 C C . VAL A 1 86 ? -5.162 -5.249 -6.726 1.00 91.94 86 VAL A C 1
ATOM 656 O O . VAL A 1 86 ? -5.844 -5.343 -5.709 1.00 91.94 86 VAL A O 1
ATOM 659 N N . ASP A 1 87 ? -5.700 -4.951 -7.909 1.00 90.81 87 ASP A N 1
ATOM 660 C CA . ASP A 1 87 ? -7.116 -4.605 -8.079 1.00 90.81 87 ASP A CA 1
ATOM 661 C C . ASP A 1 87 ? -8.059 -5.710 -7.584 1.00 90.81 87 ASP A C 1
ATOM 663 O O . ASP A 1 87 ? -9.079 -5.425 -6.946 1.00 90.81 87 ASP A O 1
ATOM 667 N N . ARG A 1 88 ? -7.706 -6.981 -7.822 1.00 92.50 88 ARG A N 1
ATOM 668 C CA . ARG A 1 88 ? -8.473 -8.129 -7.315 1.00 92.50 88 ARG A CA 1
ATOM 669 C C . ARG A 1 88 ? -8.466 -8.206 -5.794 1.00 92.50 88 ARG A C 1
ATOM 671 O O . ARG A 1 88 ? -9.521 -8.419 -5.201 1.00 92.50 88 ARG A O 1
ATOM 678 N N . GLU A 1 89 ? -7.323 -8.003 -5.149 1.00 91.88 89 GLU A N 1
ATOM 679 C CA . GLU A 1 89 ? -7.256 -8.040 -3.683 1.00 91.88 89 GLU A CA 1
ATOM 680 C C . GLU A 1 89 ? -7.933 -6.811 -3.054 1.00 91.88 89 GLU A C 1
ATOM 682 O O . GLU A 1 89 ? -8.671 -6.952 -2.080 1.00 91.88 89 GLU A O 1
ATOM 687 N N . LEU A 1 90 ? -7.816 -5.624 -3.663 1.00 90.88 90 LEU A N 1
ATOM 688 C CA . LEU A 1 90 ? -8.559 -4.428 -3.239 1.00 90.88 90 LEU A CA 1
ATOM 689 C C . LEU A 1 90 ? -10.079 -4.582 -3.405 1.00 90.88 90 LEU A C 1
ATOM 691 O O . LEU A 1 90 ? -10.842 -3.854 -2.770 1.00 90.88 90 LEU A O 1
ATOM 695 N N . ALA A 1 91 ? -10.548 -5.476 -4.278 1.00 90.06 91 ALA A N 1
ATOM 696 C CA . ALA A 1 91 ? -11.969 -5.791 -4.414 1.00 90.06 91 ALA A CA 1
ATOM 697 C C . ALA A 1 91 ? -12.490 -6.720 -3.305 1.00 90.06 91 ALA A C 1
ATOM 699 O O . ALA A 1 91 ? -13.678 -6.678 -2.997 1.00 90.06 91 ALA A O 1
ATOM 700 N N . LEU A 1 92 ? -11.619 -7.538 -2.710 1.00 92.00 92 LEU A N 1
ATOM 701 C CA . LEU A 1 92 ? -11.963 -8.493 -1.649 1.00 92.00 92 LEU A CA 1
ATOM 702 C C . LEU A 1 92 ? -11.652 -7.972 -0.238 1.00 92.00 92 LEU A C 1
ATOM 704 O O . LEU A 1 92 ? -12.034 -8.604 0.744 1.00 92.00 92 LEU A O 1
ATOM 708 N N . CYS A 1 93 ? -10.944 -6.848 -0.148 1.00 90.06 93 CYS A N 1
ATOM 709 C CA . CYS A 1 93 ? -10.490 -6.235 1.090 1.00 90.06 93 CYS A CA 1
ATOM 710 C C . CYS A 1 93 ? -11.659 -5.751 1.965 1.00 90.06 93 CYS A C 1
ATOM 712 O O . CYS A 1 93 ? -12.534 -5.020 1.501 1.00 90.06 93 CYS A O 1
ATOM 714 N N . ASP A 1 94 ? -11.641 -6.127 3.243 1.00 92.75 94 ASP A N 1
ATOM 715 C CA . ASP A 1 94 ? -12.587 -5.705 4.283 1.00 92.75 94 ASP A CA 1
ATOM 716 C C . ASP A 1 94 ? -11.976 -4.716 5.297 1.00 92.75 94 ASP A C 1
ATOM 718 O O . ASP A 1 94 ? -12.710 -4.068 6.047 1.00 92.75 94 ASP A O 1
ATOM 722 N N . LEU A 1 95 ? -10.650 -4.545 5.280 1.00 91.75 95 LEU A N 1
ATOM 723 C CA . LEU A 1 95 ? -9.900 -3.542 6.037 1.00 91.75 95 LEU A CA 1
ATOM 724 C C . LEU A 1 95 ? -8.558 -3.258 5.348 1.00 91.75 95 LEU A C 1
ATOM 726 O O 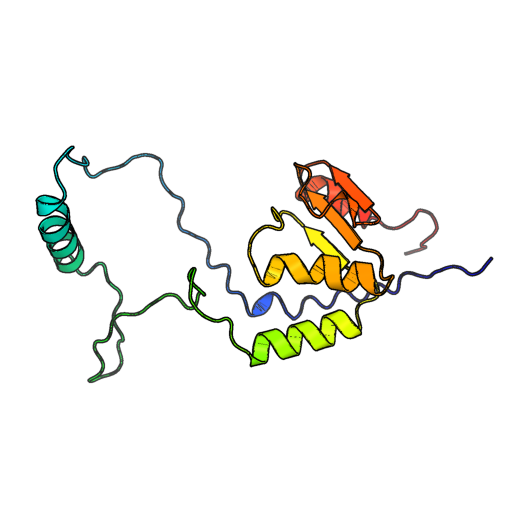. LEU A 1 95 ? -7.766 -4.172 5.125 1.00 91.75 95 LEU A O 1
ATOM 730 N N . CYS A 1 96 ? -8.254 -1.986 5.080 1.00 93.50 96 CYS A N 1
ATOM 731 C CA . CYS A 1 96 ? -6.963 -1.580 4.519 1.00 93.50 96 CYS A CA 1
ATOM 732 C C . CYS A 1 96 ? -6.111 -0.845 5.559 1.00 93.50 96 CYS A C 1
ATOM 734 O O . CYS A 1 96 ? -6.564 0.114 6.185 1.00 93.50 96 CYS A O 1
ATOM 736 N N . LEU A 1 97 ? -4.865 -1.293 5.724 1.00 94.12 97 LEU A N 1
ATOM 737 C CA . LEU A 1 97 ? -3.876 -0.657 6.591 1.00 94.12 97 LEU A CA 1
ATOM 738 C C . LEU A 1 97 ? -2.850 0.086 5.733 1.00 94.12 97 LEU A C 1
ATOM 740 O O . LEU A 1 97 ? -2.215 -0.504 4.859 1.00 94.12 97 LEU A O 1
ATOM 744 N N . VAL A 1 98 ? -2.672 1.374 6.004 1.00 93.44 98 VAL A N 1
ATOM 745 C CA . VAL A 1 98 ? 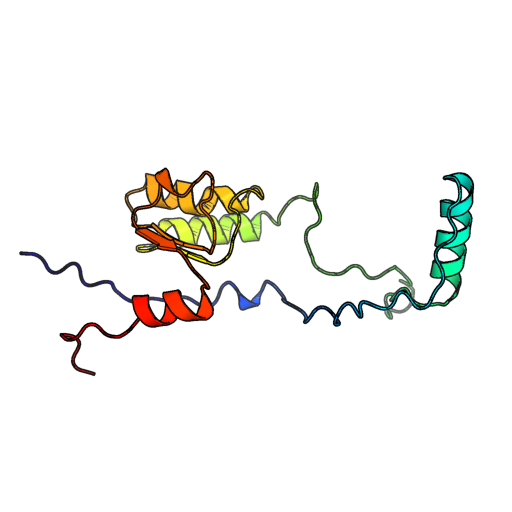-1.689 2.241 5.349 1.00 93.44 98 VAL A CA 1
ATOM 746 C C . VAL A 1 98 ? -0.593 2.529 6.362 1.00 93.44 98 VAL A C 1
ATOM 748 O O . VAL A 1 98 ? -0.849 3.186 7.363 1.00 93.44 98 VAL A O 1
ATOM 751 N N . VAL A 1 99 ? 0.616 2.016 6.140 1.00 94.06 99 VAL A N 1
ATOM 752 C CA . VAL A 1 99 ? 1.688 2.041 7.147 1.00 94.06 99 VAL A CA 1
ATOM 753 C C . VAL A 1 99 ? 2.922 2.734 6.578 1.00 94.06 99 VAL A C 1
ATOM 755 O O . VAL A 1 99 ? 3.504 2.254 5.609 1.00 94.06 99 VAL A O 1
ATOM 758 N N . GLY A 1 100 ? 3.326 3.855 7.182 1.00 88.62 100 GLY A N 1
ATOM 759 C CA . GLY A 1 100 ? 4.613 4.506 6.906 1.00 88.62 100 GLY A CA 1
ATOM 760 C C . GLY A 1 100 ? 4.799 5.007 5.470 1.00 88.62 100 GLY A C 1
ATOM 761 O O . GLY A 1 100 ? 5.898 4.921 4.927 1.00 88.62 100 GLY A O 1
ATOM 762 N N . THR A 1 101 ? 3.740 5.520 4.839 1.00 86.44 101 THR A N 1
ATOM 763 C CA . THR A 1 101 ? 3.794 6.110 3.493 1.00 86.44 101 THR A CA 1
ATOM 764 C C . THR A 1 101 ? 3.357 7.568 3.517 1.00 86.44 101 THR A C 1
ATOM 766 O O . THR A 1 101 ? 2.472 7.954 4.273 1.00 86.44 101 THR A O 1
ATOM 769 N N . SER A 1 102 ? 3.966 8.383 2.659 1.00 84.56 102 SER A N 1
ATOM 770 C CA . SER A 1 102 ? 3.578 9.779 2.443 1.00 84.56 102 SER A CA 1
ATOM 771 C C . SER A 1 102 ? 2.341 9.933 1.552 1.00 84.56 102 SER A C 1
ATOM 773 O O . SER A 1 102 ? 1.817 11.037 1.432 1.00 84.56 102 SER A O 1
ATOM 775 N N . SER A 1 103 ? 1.868 8.850 0.921 1.00 84.62 103 SER A N 1
ATOM 776 C CA . SER A 1 103 ? 0.682 8.841 0.047 1.00 84.62 103 SER A CA 1
ATOM 777 C C . SER A 1 103 ? 0.752 9.838 -1.124 1.00 84.62 103 SER A C 1
ATOM 779 O O . SER A 1 103 ? -0.259 10.407 -1.525 1.00 84.62 103 SER A O 1
ATOM 781 N N . VAL A 1 104 ? 1.945 10.045 -1.701 1.00 85.69 104 VAL A N 1
ATOM 782 C CA . VAL A 1 104 ? 2.156 10.953 -2.856 1.00 85.69 104 VAL A CA 1
ATOM 783 C C . VAL A 1 104 ? 2.669 10.266 -4.126 1.00 85.69 104 VAL A C 1
ATOM 785 O O . VAL A 1 104 ? 2.666 10.877 -5.192 1.00 85.69 104 VAL A O 1
ATOM 788 N N . VAL A 1 105 ? 3.125 9.012 -4.042 1.00 88.31 105 VAL A N 1
ATOM 789 C CA . VAL A 1 105 ? 3.681 8.287 -5.196 1.00 88.31 105 VAL A CA 1
ATOM 790 C C . VAL A 1 105 ? 2.573 7.539 -5.927 1.00 88.31 105 VAL A C 1
ATOM 792 O O . VAL A 1 105 ? 1.992 6.588 -5.405 1.00 88.31 105 VAL A O 1
ATOM 795 N N . TYR A 1 106 ? 2.300 7.959 -7.158 1.00 84.88 106 TYR A N 1
ATOM 796 C CA . TYR A 1 106 ? 1.312 7.327 -8.027 1.00 84.88 106 TYR A CA 1
ATOM 797 C C . TYR A 1 106 ? 1.941 6.171 -8.814 1.00 84.88 106 TYR A C 1
ATOM 799 O O . TYR A 1 106 ? 3.098 6.283 -9.224 1.00 84.88 106 TYR A O 1
ATOM 807 N N . PRO A 1 107 ? 1.205 5.066 -9.039 1.00 86.88 107 PRO A N 1
ATOM 808 C CA . PRO A 1 107 ? -0.224 4.861 -8.753 1.00 86.88 107 PRO A CA 1
ATOM 809 C C . PRO A 1 107 ? -0.552 4.392 -7.322 1.00 86.88 107 PRO A C 1
ATOM 811 O O . PRO A 1 107 ? -1.713 4.441 -6.929 1.00 86.88 107 PRO A O 1
ATOM 814 N N . ALA A 1 108 ? 0.438 3.978 -6.525 1.00 87.62 108 ALA A N 1
ATOM 815 C CA . ALA A 1 108 ? 0.212 3.333 -5.225 1.00 87.62 108 ALA A CA 1
ATOM 816 C C . ALA A 1 108 ? -0.594 4.180 -4.220 1.00 87.62 108 ALA A C 1
ATOM 818 O O . ALA A 1 108 ? -1.398 3.645 -3.457 1.00 87.62 108 ALA A O 1
ATOM 819 N N . ALA A 1 109 ? -0.433 5.505 -4.256 1.00 88.25 109 ALA A N 1
ATOM 820 C CA . ALA A 1 109 ? -1.180 6.445 -3.421 1.00 88.25 109 ALA A CA 1
ATOM 821 C C . ALA A 1 109 ? -2.710 6.375 -3.607 1.00 88.25 109 ALA A C 1
ATOM 823 O O . ALA A 1 109 ? -3.445 6.811 -2.724 1.00 88.25 109 ALA A O 1
ATOM 824 N N . MET A 1 110 ? -3.205 5.818 -4.719 1.00 89.94 110 MET A N 1
ATOM 825 C CA . MET A 1 110 ? -4.641 5.737 -5.006 1.00 89.94 110 MET A CA 1
ATOM 826 C C . MET A 1 110 ? -5.340 4.521 -4.403 1.00 89.94 110 MET A C 1
ATOM 828 O O . MET A 1 110 ? -6.560 4.553 -4.256 1.00 89.94 110 MET A O 1
ATOM 832 N N . PHE A 1 111 ? -4.610 3.477 -4.008 1.00 91.88 111 PHE A N 1
ATOM 833 C CA . PHE A 1 111 ? -5.224 2.224 -3.557 1.00 91.88 111 PHE A CA 1
ATOM 834 C C . PHE A 1 111 ? -6.061 2.403 -2.286 1.00 91.88 111 PHE A C 1
ATOM 836 O O . PHE A 1 111 ? -7.211 1.971 -2.225 1.00 91.88 111 PHE A O 1
ATOM 843 N N . ALA A 1 112 ? -5.529 3.103 -1.283 1.00 91.31 112 ALA A N 1
ATOM 844 C CA . ALA A 1 112 ? -6.249 3.354 -0.038 1.00 91.31 112 ALA A CA 1
ATOM 845 C C . ALA A 1 112 ? -7.485 4.263 -0.228 1.00 91.31 112 ALA A C 1
ATOM 847 O O . ALA A 1 112 ? -8.566 3.888 0.234 1.00 91.31 112 ALA A O 1
ATOM 848 N N . PRO A 1 113 ? -7.406 5.394 -0.961 1.00 91.56 113 PRO A N 1
ATOM 849 C CA . PRO A 1 113 ? -8.590 6.161 -1.348 1.00 91.56 113 PRO A CA 1
ATOM 850 C C . PRO A 1 113 ? -9.643 5.342 -2.108 1.00 91.56 113 PRO A C 1
ATOM 852 O O . PRO A 1 113 ? -10.831 5.473 -1.820 1.00 91.56 113 PRO A O 1
ATOM 855 N N . GLN A 1 114 ? -9.236 4.471 -3.040 1.00 91.62 114 GLN A N 1
ATOM 856 C CA . GLN A 1 114 ? -10.157 3.593 -3.775 1.00 91.62 114 GLN A CA 1
ATOM 857 C C . GLN A 1 114 ? -10.897 2.620 -2.852 1.00 91.62 114 GLN A C 1
ATOM 859 O O . GLN A 1 114 ? -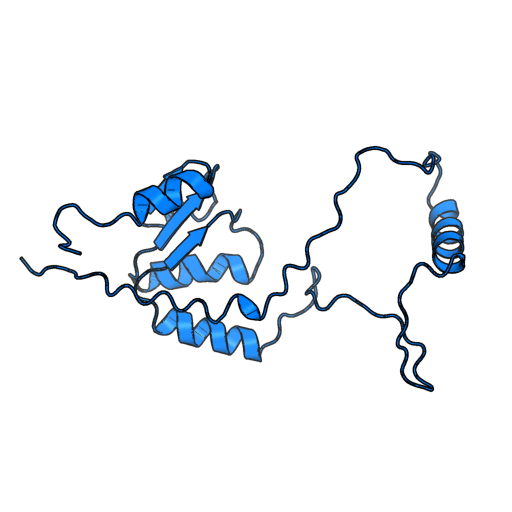12.085 2.373 -3.050 1.00 91.62 114 GLN A O 1
ATOM 864 N N . VAL A 1 115 ? -10.215 2.072 -1.845 1.00 92.62 115 VAL A N 1
ATOM 865 C CA . VAL A 1 115 ? -10.828 1.190 -0.844 1.00 92.62 115 VAL A CA 1
ATOM 866 C C . VAL A 1 115 ? -11.787 1.972 0.059 1.00 92.62 115 VAL A C 1
ATOM 868 O O . VAL A 1 115 ? -12.931 1.551 0.232 1.00 92.62 115 VAL A O 1
ATOM 871 N N . SER A 1 116 ? -11.378 3.151 0.542 1.00 92.00 116 SER A N 1
ATOM 872 C CA . SER A 1 116 ? -12.241 4.027 1.351 1.00 92.00 116 SER A CA 1
ATOM 873 C C . SER A 1 116 ? -13.521 4.420 0.601 1.00 92.00 116 SER A C 1
ATOM 875 O O . SER A 1 116 ? -14.620 4.347 1.150 1.00 92.00 116 SER A O 1
ATOM 877 N N . ALA A 1 117 ? -13.412 4.732 -0.696 1.00 91.25 117 ALA A N 1
ATOM 878 C CA . ALA A 1 117 ? -14.555 5.074 -1.544 1.00 91.25 117 ALA A CA 1
ATOM 879 C C . ALA A 1 117 ? -15.575 3.928 -1.703 1.00 91.25 117 ALA A C 1
ATOM 881 O O . ALA A 1 117 ? -16.752 4.188 -1.950 1.00 91.25 117 ALA A O 1
ATOM 882 N N . LYS A 1 118 ? -15.157 2.666 -1.525 1.00 91.56 118 LYS A N 1
ATOM 883 C CA . LYS A 1 118 ? -16.052 1.493 -1.499 1.00 91.56 118 LYS A CA 1
ATOM 884 C C . LYS A 1 118 ? -16.729 1.285 -0.135 1.00 91.56 118 LYS A C 1
ATOM 886 O O . LYS A 1 118 ? -17.484 0.331 0.026 1.00 91.56 118 LYS A O 1
ATOM 891 N N . GLY A 1 119 ? -16.463 2.148 0.848 1.00 91.25 119 GLY A N 1
ATOM 892 C CA . GLY A 1 119 ? -16.988 2.047 2.213 1.00 91.25 119 GLY A CA 1
ATOM 893 C C . GLY A 1 119 ? -16.214 1.082 3.114 1.00 91.25 119 GLY A C 1
ATOM 894 O O . GLY A 1 119 ? -16.643 0.818 4.237 1.00 91.25 119 GLY A O 1
ATOM 895 N N . VAL A 1 120 ? -15.080 0.560 2.644 1.00 93.88 120 VAL A N 1
ATOM 896 C CA . VAL A 1 120 ? -14.203 -0.308 3.431 1.00 93.88 120 VAL A CA 1
ATOM 897 C C . VAL A 1 120 ? -13.359 0.568 4.365 1.00 93.88 120 VAL A C 1
ATOM 899 O O . VAL A 1 120 ? -12.791 1.567 3.914 1.00 93.88 120 VAL A O 1
ATOM 902 N N . PRO A 1 121 ? -13.262 0.245 5.667 1.00 92.75 121 PRO A N 1
ATOM 903 C CA . PRO A 1 121 ? -12.472 1.035 6.598 1.00 92.75 121 PRO A CA 1
ATOM 904 C C . PRO A 1 121 ? -10.992 1.047 6.201 1.00 92.75 121 PRO A C 1
ATOM 906 O O . PRO A 1 121 ? -10.396 0.013 5.898 1.00 92.75 121 PRO A O 1
ATOM 909 N N . VAL A 1 122 ? -10.395 2.236 6.260 1.00 94.56 122 VAL A N 1
ATOM 910 C CA . VAL A 1 122 ? -8.955 2.442 6.085 1.00 94.56 122 VAL A CA 1
ATOM 911 C C . VAL A 1 122 ? -8.377 3.002 7.378 1.00 94.56 122 VAL A C 1
ATOM 913 O O . VAL A 1 122 ? -8.928 3.959 7.934 1.00 94.56 122 VAL A O 1
ATOM 916 N N . ALA A 1 123 ? -7.286 2.395 7.843 1.00 94.25 123 ALA A N 1
ATOM 917 C CA . ALA A 1 123 ? -6.518 2.838 8.997 1.00 94.25 123 ALA A CA 1
ATOM 918 C C . ALA A 1 123 ? -5.107 3.247 8.574 1.00 94.25 123 ALA A C 1
ATOM 920 O O . ALA A 1 123 ? -4.335 2.429 8.072 1.00 94.25 123 ALA A O 1
ATOM 921 N N . GLU A 1 124 ? -4.776 4.514 8.784 1.00 94.38 124 GLU A N 1
ATOM 922 C CA . GLU A 1 124 ? -3.460 5.068 8.497 1.00 94.38 124 GLU A CA 1
ATOM 923 C C . GLU A 1 124 ? -2.609 5.126 9.762 1.00 94.38 124 GLU A C 1
ATOM 925 O O . GLU A 1 124 ? -3.050 5.615 10.797 1.00 94.38 124 GLU A O 1
ATOM 930 N N . PHE A 1 125 ? -1.375 4.651 9.657 1.00 93.94 125 PHE A N 1
ATOM 931 C CA . PHE A 1 125 ? -0.341 4.718 10.677 1.00 93.94 125 PHE A CA 1
ATOM 932 C C . PHE A 1 125 ? 0.808 5.525 10.095 1.00 93.94 125 PHE A C 1
ATOM 934 O O . PHE A 1 125 ? 1.492 5.071 9.171 1.00 93.94 125 PHE A O 1
ATOM 941 N N . ASN A 1 126 ? 1.005 6.736 10.604 1.00 93.06 126 ASN A N 1
ATOM 942 C CA . ASN A 1 126 ? 2.072 7.595 10.120 1.00 93.06 126 ASN A CA 1
ATOM 943 C C . ASN A 1 126 ? 2.496 8.622 11.173 1.00 93.06 126 ASN A C 1
ATOM 945 O O . ASN A 1 126 ? 1.737 8.960 12.077 1.00 93.06 126 ASN A O 1
ATOM 949 N N . MET A 1 127 ? 3.719 9.135 11.049 1.00 90.12 127 MET A N 1
ATOM 950 C CA . MET A 1 127 ? 4.221 10.203 11.924 1.00 90.12 127 MET A CA 1
ATOM 951 C C . MET A 1 127 ? 3.671 11.577 11.546 1.00 90.12 127 MET A C 1
ATOM 953 O O . MET A 1 127 ? 3.707 12.489 12.357 1.00 90.12 127 MET A O 1
ATOM 957 N N . GLU A 1 128 ? 3.188 11.729 10.317 1.00 88.00 128 GLU A N 1
ATOM 958 C CA . GLU A 1 128 ? 2.667 12.982 9.790 1.00 88.00 128 GLU A CA 1
ATOM 959 C C . GLU A 1 128 ? 1.332 12.737 9.090 1.00 88.00 128 GLU A C 1
ATOM 961 O O . GLU A 1 128 ? 1.031 11.629 8.634 1.00 88.00 128 GLU A O 1
ATOM 966 N N . THR A 1 129 ? 0.529 13.792 8.986 1.00 87.06 129 THR A N 1
ATOM 967 C CA . THR A 1 129 ? -0.693 13.744 8.180 1.00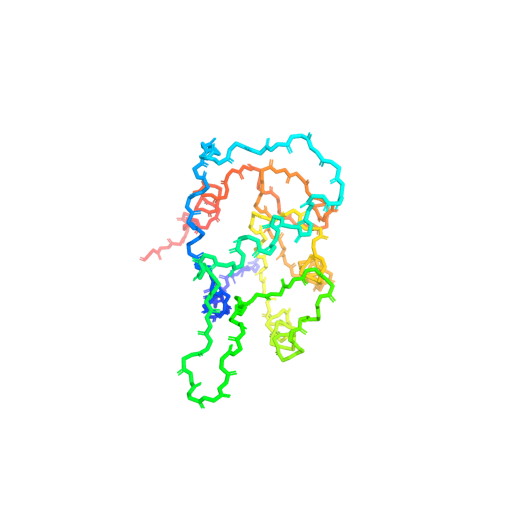 87.06 129 THR A CA 1
ATOM 968 C C . THR A 1 129 ? -0.335 13.776 6.698 1.00 87.06 129 THR A C 1
ATOM 970 O O . THR A 1 129 ? 0.563 14.498 6.265 1.00 87.06 129 THR A O 1
ATOM 973 N N . THR A 1 130 ? -1.035 12.971 5.911 1.00 85.38 130 THR A N 1
ATOM 974 C CA . THR A 1 130 ? -0.921 12.928 4.456 1.00 85.38 130 THR A CA 1
ATOM 975 C C . THR A 1 130 ? -2.126 13.627 3.820 1.00 85.38 130 THR A C 1
ATOM 977 O O . THR A 1 130 ? -3.159 13.815 4.470 1.00 85.38 130 THR A O 1
ATOM 980 N N . PRO A 1 131 ? -2.064 13.991 2.526 1.00 82.88 131 PRO A N 1
ATOM 981 C CA . PRO A 1 131 ? -3.219 14.558 1.827 1.00 82.88 131 PRO A CA 1
ATOM 982 C C . PRO A 1 131 ? -4.465 13.658 1.853 1.00 82.88 131 PRO A C 1
ATOM 984 O O . PRO A 1 131 ? -5.580 14.153 1.709 1.00 82.88 131 PRO A O 1
ATOM 987 N N . ALA A 1 132 ? -4.280 12.345 2.035 1.00 83.12 132 ALA A N 1
ATOM 988 C CA . ALA A 1 132 ? -5.357 11.365 2.072 1.00 83.12 132 ALA A CA 1
ATOM 989 C C . ALA A 1 132 ? -5.902 11.102 3.490 1.00 83.12 132 ALA A C 1
ATOM 991 O O . ALA A 1 132 ? -6.962 10.491 3.613 1.00 83.12 132 ALA A O 1
ATOM 992 N N . THR A 1 133 ? -5.247 11.596 4.550 1.00 85.69 133 THR A N 1
ATOM 993 C CA . THR A 1 133 ? -5.643 11.352 5.950 1.00 85.69 133 THR A CA 1
ATOM 994 C C . THR A 1 133 ? -7.102 11.715 6.229 1.00 85.69 133 THR A C 1
ATOM 996 O O . THR A 1 133 ? -7.793 10.985 6.931 1.00 85.69 133 THR A O 1
ATOM 999 N N . SER A 1 134 ? -7.608 12.804 5.642 1.00 87.88 134 SER A N 1
ATOM 1000 C CA . SER A 1 134 ? -8.997 13.256 5.827 1.00 87.88 134 SER A CA 1
ATOM 1001 C C . SER A 1 134 ? -10.050 12.315 5.229 1.00 87.88 134 SER A C 1
ATOM 1003 O O . SER A 1 134 ? -11.226 12.409 5.577 1.00 87.88 134 SER A O 1
ATOM 1005 N N . ILE A 1 135 ? -9.639 11.417 4.331 1.00 88.94 135 ILE A N 1
ATOM 1006 C CA . ILE A 1 135 ? -10.495 10.438 3.648 1.00 88.94 135 ILE A CA 1
ATOM 1007 C C . ILE A 1 135 ? -10.558 9.126 4.447 1.00 88.94 135 ILE A C 1
ATOM 1009 O O . ILE A 1 135 ? -11.437 8.291 4.219 1.00 88.94 135 ILE A O 1
ATOM 1013 N N . PHE A 1 136 ? -9.616 8.904 5.365 1.00 90.75 136 PHE A N 1
ATOM 1014 C CA . PHE A 1 136 ? -9.496 7.654 6.103 1.00 90.75 136 PHE A CA 1
ATOM 1015 C C . PHE A 1 136 ? -10.305 7.675 7.394 1.00 90.75 136 PHE A C 1
ATOM 1017 O O . PHE A 1 136 ? -10.493 8.707 8.035 1.00 90.75 136 PHE A O 1
ATOM 1024 N N . ARG A 1 137 ? -10.801 6.497 7.783 1.00 91.38 137 ARG A N 1
ATOM 1025 C CA . ARG A 1 137 ? -11.639 6.352 8.976 1.00 91.38 137 ARG A CA 1
ATOM 1026 C C . ARG A 1 137 ? -10.821 6.455 10.259 1.00 91.38 137 ARG A C 1
ATOM 1028 O O . ARG A 1 137 ? -11.319 6.979 11.252 1.00 91.38 137 ARG A O 1
ATOM 1035 N N . PHE A 1 138 ? -9.605 5.920 10.244 1.00 91.81 138 PHE A N 1
ATOM 1036 C CA . PHE A 1 138 ? -8.712 5.923 11.393 1.00 91.81 138 PHE A CA 1
ATOM 1037 C C . PHE A 1 138 ? -7.358 6.502 10.995 1.00 91.81 138 PHE A C 1
ATOM 1039 O O . PHE A 1 138 ? -6.825 6.167 9.938 1.00 91.81 138 PHE A O 1
ATOM 1046 N N . HIS A 1 139 ? -6.801 7.337 11.867 1.00 93.19 139 HIS A N 1
ATOM 1047 C CA . HIS A 1 139 ? -5.449 7.861 11.747 1.00 93.19 139 HIS A CA 1
ATOM 1048 C C . HIS A 1 139 ? -4.750 7.724 13.099 1.00 93.19 139 HIS A C 1
ATOM 1050 O O . HIS A 1 139 ? -5.216 8.255 14.109 1.00 93.19 139 HIS A O 1
ATOM 1056 N N . PHE A 1 140 ? -3.636 7.007 13.102 1.00 93.25 140 PHE A N 1
ATOM 1057 C CA . PHE A 1 140 ? -2.792 6.750 14.255 1.00 93.25 140 PHE A CA 1
ATOM 1058 C C . PHE A 1 140 ? -1.482 7.504 14.069 1.00 93.25 140 PHE A C 1
ATOM 1060 O O . PHE A 1 140 ? -0.610 7.098 13.295 1.00 93.25 140 PHE A O 1
ATOM 1067 N N . HIS A 1 141 ? -1.360 8.607 14.798 1.00 93.44 141 HIS A N 1
ATOM 1068 C CA . HIS A 1 141 ? -0.178 9.448 14.755 1.00 93.44 141 HIS A CA 1
ATOM 1069 C C . HIS A 1 141 ? 0.957 8.839 15.587 1.00 93.44 141 HIS A C 1
ATOM 1071 O O . HIS A 1 141 ? 0.825 8.668 16.800 1.00 93.44 141 HIS A O 1
ATOM 1077 N N . GLY A 1 142 ? 2.097 8.565 14.954 1.00 92.56 142 GLY A N 1
ATOM 1078 C CA . GLY A 1 142 ? 3.322 8.138 15.628 1.00 92.56 142 GLY A CA 1
ATOM 1079 C C . GLY A 1 142 ? 4.102 7.052 14.883 1.00 92.56 142 GLY A C 1
ATOM 1080 O O . GLY A 1 142 ? 3.755 6.672 13.761 1.00 92.56 142 GLY A O 1
ATOM 1081 N N . PRO A 1 143 ? 5.185 6.537 15.492 1.00 92.38 143 PRO A N 1
ATOM 1082 C CA . PRO A 1 143 ? 5.984 5.471 14.903 1.00 92.38 143 PRO A CA 1
ATOM 1083 C C . PRO A 1 143 ? 5.153 4.198 14.724 1.00 92.38 143 PRO A C 1
ATOM 1085 O O . PRO A 1 143 ? 4.639 3.645 15.696 1.00 92.38 143 PRO A O 1
ATOM 1088 N N . CYS A 1 144 ? 5.092 3.684 13.493 1.00 91.50 144 CYS A N 1
ATOM 1089 C CA . CYS A 1 144 ? 4.326 2.477 13.159 1.00 91.50 144 CYS A CA 1
ATOM 1090 C C . CYS A 1 144 ? 4.760 1.252 13.978 1.00 91.50 144 CYS A C 1
ATOM 1092 O O . CYS A 1 144 ? 3.941 0.396 14.286 1.00 91.50 144 CYS A O 1
ATOM 1094 N N . GLY A 1 145 ? 6.037 1.180 14.373 1.00 91.75 145 GLY A N 1
ATOM 1095 C CA . GLY A 1 145 ? 6.551 0.107 15.229 1.00 91.75 145 GLY A CA 1
ATOM 1096 C C . GLY A 1 145 ? 5.965 0.087 16.647 1.00 91.75 145 GLY A C 1
ATOM 1097 O O . GLY A 1 145 ? 6.098 -0.924 17.325 1.00 91.75 145 GLY A O 1
ATOM 1098 N N . ILE A 1 146 ? 5.320 1.172 17.086 1.00 92.62 146 ILE A N 1
ATOM 1099 C CA . ILE A 1 146 ? 4.662 1.282 18.395 1.00 92.62 146 ILE A CA 1
ATOM 1100 C C . ILE A 1 146 ? 3.141 1.260 18.233 1.00 92.62 146 ILE A C 1
ATOM 1102 O O . ILE A 1 146 ? 2.461 0.488 18.900 1.00 92.62 146 ILE A O 1
ATOM 1106 N N . THR A 1 147 ? 2.611 2.058 17.305 1.00 92.19 147 THR A N 1
ATOM 1107 C CA . THR A 1 147 ? 1.163 2.231 17.133 1.00 92.19 147 THR A CA 1
ATOM 1108 C C . THR A 1 147 ? 0.483 1.013 16.507 1.00 92.19 147 THR A C 1
ATOM 1110 O O . THR A 1 147 ? -0.649 0.692 16.862 1.00 92.19 147 THR A O 1
ATOM 1113 N N . LEU A 1 148 ? 1.159 0.304 15.595 1.00 92.75 148 LEU A N 1
ATOM 1114 C CA . LEU A 1 148 ? 0.571 -0.842 14.899 1.00 92.75 148 LEU A CA 1
ATOM 1115 C C . LEU A 1 148 ? 0.381 -2.063 15.823 1.00 92.75 148 LEU A C 1
ATOM 1117 O O . LEU A 1 148 ? -0.719 -2.619 15.810 1.00 92.75 148 LEU A O 1
ATOM 1121 N N . PRO A 1 149 ? 1.369 -2.486 16.645 1.00 92.81 149 PRO A N 1
ATOM 1122 C CA . PRO A 1 149 ? 1.157 -3.574 17.603 1.00 92.81 149 PRO A CA 1
ATOM 1123 C C . PRO A 1 149 ? 0.058 -3.280 18.625 1.00 92.81 149 PRO A C 1
ATOM 1125 O O . PRO A 1 149 ? -0.718 -4.175 18.944 1.00 92.81 149 PRO A O 1
ATOM 1128 N N . GLU A 1 150 ? -0.032 -2.038 19.107 1.00 91.00 150 GLU A N 1
ATOM 1129 C CA . GLU A 1 150 ? -1.069 -1.616 20.053 1.00 91.00 150 GLU A CA 1
ATOM 1130 C C . GLU A 1 150 ? -2.467 -1.696 19.424 1.00 91.00 150 GLU A C 1
ATOM 1132 O O . GLU A 1 150 ? -3.373 -2.292 20.000 1.00 91.00 150 GLU A O 1
ATOM 1137 N N . ALA A 1 151 ? -2.632 -1.182 18.201 1.00 88.88 151 ALA A N 1
ATOM 1138 C CA . ALA A 1 151 ? -3.915 -1.205 17.500 1.00 88.88 151 ALA A CA 1
ATOM 1139 C C . ALA A 1 151 ? -4.376 -2.617 17.093 1.00 88.88 151 ALA A C 1
ATOM 1141 O O . ALA A 1 151 ? -5.574 -2.851 16.938 1.00 88.88 151 ALA A O 1
ATOM 1142 N N . LEU A 1 152 ? -3.441 -3.551 16.887 1.00 90.06 152 LEU A N 1
ATOM 1143 C CA . LEU A 1 152 ? -3.732 -4.941 16.512 1.00 90.06 152 LEU A CA 1
ATOM 1144 C C . LEU A 1 152 ? -3.735 -5.909 17.705 1.00 90.06 152 LEU A C 1
ATOM 1146 O O . LEU A 1 152 ? -3.969 -7.112 17.508 1.00 90.06 152 LEU A O 1
ATOM 1150 N N . ALA A 1 153 ? -3.485 -5.407 18.918 1.00 89.06 153 ALA A N 1
ATOM 1151 C CA . ALA A 1 153 ? -3.517 -6.203 20.133 1.00 89.06 153 ALA A CA 1
ATOM 1152 C C . ALA A 1 153 ? -4.884 -6.902 20.291 1.00 89.06 153 ALA A C 1
ATOM 1154 O O . ALA A 1 153 ? -5.906 -6.383 19.827 1.00 89.06 153 ALA A O 1
ATOM 1155 N N . PRO A 1 154 ? -4.928 -8.103 20.896 1.00 86.44 154 PRO A N 1
ATOM 1156 C CA . PRO A 1 154 ? -6.188 -8.772 21.191 1.00 86.44 154 PRO A CA 1
ATOM 1157 C C . PRO A 1 154 ? -7.109 -7.844 21.976 1.00 86.44 154 PRO A C 1
ATOM 1159 O O . PRO A 1 154 ? -6.679 -7.186 22.924 1.00 86.44 154 PRO A O 1
ATOM 1162 N N . HIS A 1 155 ? -8.377 -7.793 21.578 1.00 84.00 155 HIS A N 1
ATOM 1163 C CA . HIS A 1 155 ? -9.357 -7.058 22.367 1.00 84.00 155 HIS A CA 1
ATOM 1164 C C . HIS A 1 155 ? -9.600 -7.822 23.676 1.00 84.00 155 HIS A C 1
ATOM 1166 O O . HIS A 1 155 ? -9.593 -9.049 23.671 1.00 84.00 155 HIS A O 1
ATOM 1172 N N . GLU A 1 156 ? -9.880 -7.132 24.785 1.00 80.12 156 GLU A N 1
ATOM 1173 C CA . GLU A 1 156 ? -10.074 -7.742 26.119 1.00 80.12 156 GLU A CA 1
ATOM 1174 C C . GLU A 1 156 ? -11.133 -8.865 26.148 1.00 80.12 156 GLU A C 1
ATOM 1176 O O . GLU A 1 156 ? -11.160 -9.704 27.045 1.00 80.12 156 GLU A O 1
ATOM 1181 N N . THR A 1 157 ? -12.020 -8.881 25.154 1.00 80.25 157 THR A N 1
ATOM 1182 C CA . THR A 1 157 ? -13.104 -9.857 24.995 1.00 80.25 157 THR A CA 1
ATOM 1183 C C . THR A 1 157 ? -12.750 -11.054 24.107 1.00 80.25 157 THR A C 1
ATOM 1185 O O . THR A 1 157 ? -13.556 -11.976 24.001 1.00 80.25 157 THR A O 1
ATOM 1188 N N . GLU A 1 158 ? -11.608 -11.047 23.417 1.00 76.38 158 GLU A N 1
ATOM 1189 C CA . GLU A 1 158 ? -11.119 -12.206 22.665 1.00 76.38 158 GLU A CA 1
ATOM 1190 C C . GLU A 1 158 ? -10.437 -13.167 23.644 1.00 76.38 158 GLU A C 1
ATOM 1192 O O . GLU A 1 158 ? -9.344 -12.915 24.143 1.00 76.38 158 GLU A O 1
ATOM 1197 N N . THR A 1 159 ? -11.105 -14.279 23.950 1.00 65.38 159 THR A N 1
ATOM 1198 C CA . THR A 1 159 ? -10.480 -15.383 24.686 1.00 65.38 159 THR A CA 1
ATOM 1199 C C . THR A 1 159 ? -9.539 -16.113 23.728 1.00 65.38 159 THR A C 1
ATOM 1201 O O . THR A 1 159 ? -9.990 -16.570 22.677 1.00 65.38 159 THR A O 1
ATOM 1204 N N . VAL A 1 160 ? -8.248 -16.155 24.066 1.00 62.47 160 VAL A N 1
ATOM 1205 C CA . VAL A 1 160 ? -7.192 -16.849 23.302 1.00 62.47 160 VAL A CA 1
ATOM 1206 C C . VAL A 1 160 ? -7.400 -18.359 23.326 1.00 62.47 160 VAL A C 1
ATOM 1208 O O . VAL A 1 160 ? -7.723 -18.884 24.416 1.00 62.47 160 VAL A O 1
#

Organism: Rousettus aegyptiacus (NCBI:txid9407)

pLDDT: mean 72.73, std 23.75, range [26.39, 94.56]